Protein AF-A0A9W7YM57-F1 (afdb_monomer)

Mean predicted aligned error: 3.08 Å

Sequence (73 aa):
MADAALEMIRKPASFTGNLCIDEVVLREAGVRDFAKYALTKGIKDEDMELDGFLGEADHARVHMLRAQHKARL

Solvent-accessible surface area (backbone atoms only — not comparable to full-atom values): 4819 Å² total; per-residue (Å²): 98,71,70,29,52,55,56,57,70,71,47,60,88,84,77,64,96,73,90,80,51,42,69,55,54,32,43,75,73,63,56,76,82,60,56,83,76,45,91,54,85,87,57,49,78,88,77,54,82,76,69,92,85,62,51,72,71,53,52,51,50,49,54,51,53,54,52,58,57,60,77,75,111

pLDDT: mean 93.42, std 7.61, range [54.5, 98.5]

Radius of gyration: 12.85 Å; Cα contacts (8 Å, |Δi|>4): 31; chains: 1; bounding box: 32×27×34 Å

Structure (mmCIF, N/CA/C/O backbone):
data_AF-A0A9W7YM57-F1
#
_entry.id   AF-A0A9W7YM57-F1
#
loop_
_atom_site.group_PDB
_atom_site.id
_atom_site.type_symbol
_atom_site.label_atom_id
_atom_site.label_alt_id
_atom_site.label_comp_id
_atom_site.label_asym_id
_atom_site.label_entity_id
_atom_site.label_seq_id
_atom_site.pdbx_PDB_ins_code
_atom_site.Cartn_x
_atom_site.Cartn_y
_atom_site.Cartn_z
_atom_site.occupancy
_atom_site.B_iso_or_equiv
_atom_site.auth_seq_id
_atom_site.auth_comp_id
_atom_site.auth_asym_id
_atom_site.auth_atom_id
_atom_site.pdbx_PDB_model_num
ATOM 1 N N . MET A 1 1 ? 1.185 -5.304 4.756 1.00 93.00 1 MET A N 1
ATOM 2 C CA . MET A 1 1 ? 2.403 -5.877 4.128 1.00 93.00 1 MET A CA 1
ATOM 3 C C . MET A 1 1 ? 2.264 -7.298 3.553 1.00 93.00 1 MET A C 1
ATOM 5 O O . MET A 1 1 ? 2.345 -7.409 2.339 1.00 93.00 1 MET A O 1
ATOM 9 N N . ALA A 1 2 ? 2.075 -8.381 4.329 1.00 98.25 2 ALA A N 1
ATOM 10 C CA . ALA A 1 2 ? 2.157 -9.762 3.791 1.00 98.25 2 ALA A CA 1
ATOM 11 C C . ALA A 1 2 ? 1.204 -10.053 2.609 1.00 98.25 2 ALA A C 1
ATOM 13 O O . ALA A 1 2 ? 1.639 -10.558 1.575 1.00 98.25 2 ALA A O 1
ATOM 14 N N . ASP A 1 3 ? -0.065 -9.657 2.722 1.00 98.25 3 ASP A N 1
ATOM 15 C CA . ASP A 1 3 ? -1.047 -9.831 1.643 1.00 98.25 3 ASP A CA 1
ATOM 16 C C . ASP A 1 3 ? -0.645 -9.077 0.368 1.00 98.25 3 ASP A C 1
ATOM 18 O O . ASP A 1 3 ? -0.807 -9.593 -0.734 1.00 98.25 3 ASP A O 1
ATOM 22 N N . ALA A 1 4 ? -0.061 -7.882 0.499 1.00 98.50 4 ALA A N 1
ATOM 23 C CA . ALA A 1 4 ? 0.412 -7.120 -0.654 1.00 98.50 4 ALA A CA 1
ATOM 24 C C . ALA A 1 4 ? 1.577 -7.830 -1.354 1.00 98.50 4 ALA A C 1
ATOM 26 O O . ALA A 1 4 ? 1.632 -7.859 -2.580 1.00 98.50 4 ALA A O 1
ATOM 27 N N . ALA A 1 5 ? 2.487 -8.447 -0.592 1.00 98.44 5 ALA A N 1
ATOM 28 C CA . ALA A 1 5 ? 3.565 -9.256 -1.156 1.00 98.44 5 ALA A CA 1
ATOM 29 C C . ALA A 1 5 ? 3.027 -10.463 -1.930 1.00 98.44 5 ALA A C 1
ATOM 31 O O . ALA A 1 5 ? 3.480 -10.727 -3.043 1.00 98.44 5 ALA A O 1
ATOM 32 N N . LEU A 1 6 ? 2.019 -11.150 -1.387 1.00 98.31 6 LEU A N 1
ATOM 33 C CA . LEU A 1 6 ? 1.357 -12.247 -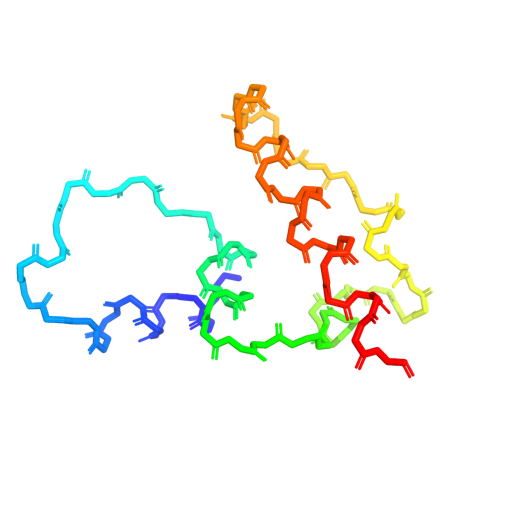2.087 1.00 98.31 6 LEU A CA 1
ATOM 34 C C . LEU A 1 6 ? 0.699 -11.774 -3.393 1.00 98.31 6 LEU A C 1
ATOM 36 O O . LEU A 1 6 ? 0.845 -12.435 -4.421 1.00 98.31 6 LEU A O 1
ATOM 40 N N . GLU A 1 7 ? 0.033 -10.618 -3.379 1.00 98.31 7 GLU A N 1
ATOM 41 C CA . GLU A 1 7 ? -0.540 -10.017 -4.588 1.00 98.31 7 GLU A CA 1
ATOM 42 C C . GLU A 1 7 ? 0.529 -9.635 -5.620 1.00 98.31 7 GLU A C 1
ATOM 44 O O . GLU A 1 7 ? 0.327 -9.841 -6.815 1.00 98.31 7 GLU A O 1
ATOM 49 N N . MET A 1 8 ? 1.698 -9.149 -5.192 1.00 98.19 8 MET A N 1
ATOM 50 C CA . MET A 1 8 ? 2.820 -8.876 -6.098 1.00 98.19 8 MET A CA 1
ATOM 51 C C . MET A 1 8 ? 3.386 -10.154 -6.726 1.00 98.19 8 MET A C 1
ATOM 53 O O . MET A 1 8 ? 3.652 -10.165 -7.923 1.00 98.19 8 MET A O 1
ATOM 57 N N . ILE A 1 9 ? 3.512 -11.243 -5.963 1.00 97.81 9 ILE A N 1
ATOM 58 C CA . ILE A 1 9 ? 4.012 -12.537 -6.465 1.00 97.81 9 ILE A CA 1
ATOM 59 C C . ILE A 1 9 ? 3.078 -13.136 -7.531 1.00 97.81 9 ILE A C 1
ATOM 61 O O . ILE A 1 9 ? 3.533 -13.855 -8.417 1.00 97.81 9 ILE A O 1
ATOM 65 N N . ARG A 1 10 ? 1.775 -12.837 -7.472 1.00 97.44 10 ARG A N 1
ATOM 66 C CA . ARG A 1 10 ? 0.777 -13.295 -8.456 1.00 97.44 10 ARG A CA 1
ATOM 67 C C . ARG A 1 10 ? 0.790 -12.504 -9.765 1.00 97.44 10 ARG A C 1
ATOM 69 O O . ARG A 1 10 ? 0.166 -12.937 -10.734 1.00 97.44 10 ARG A O 1
ATOM 76 N N . LYS A 1 11 ? 1.450 -11.343 -9.812 1.00 97.25 11 LYS A N 1
ATOM 77 C CA . LYS A 1 11 ? 1.571 -10.540 -11.036 1.00 97.25 11 LYS A CA 1
ATOM 78 C C . LYS A 1 11 ? 2.513 -11.231 -12.039 1.00 97.25 11 LYS A C 1
ATOM 80 O O . LYS A 1 11 ? 3.366 -12.022 -11.640 1.00 97.25 11 LYS A O 1
ATOM 85 N N . PRO A 1 12 ? 2.371 -10.967 -13.353 1.00 98.19 12 PRO A N 1
ATOM 86 C CA . PRO A 1 12 ? 3.262 -11.550 -14.356 1.00 98.19 12 PRO A CA 1
ATOM 87 C C . PRO A 1 12 ? 4.718 -11.134 -14.111 1.00 98.19 12 PRO A C 1
ATOM 89 O O . PRO A 1 12 ? 4.969 -10.049 -13.597 1.00 98.19 12 PRO A O 1
ATOM 92 N N . ALA A 1 13 ? 5.682 -11.941 -14.563 1.00 97.38 13 ALA A N 1
ATOM 93 C CA . ALA A 1 13 ? 7.117 -11.654 -14.411 1.00 97.38 13 ALA A CA 1
ATOM 94 C C . ALA A 1 13 ? 7.566 -10.315 -15.039 1.00 97.38 13 ALA A C 1
ATOM 96 O O . ALA A 1 13 ? 8.606 -9.774 -14.673 1.00 97.38 13 ALA A O 1
ATOM 97 N N . SER A 1 14 ? 6.776 -9.759 -15.963 1.00 98.12 14 SER A N 1
ATOM 98 C CA . SER A 1 14 ? 6.977 -8.416 -16.519 1.00 98.12 14 SER A CA 1
ATOM 99 C C . SER A 1 14 ? 6.709 -7.287 -15.514 1.00 98.12 14 SER A C 1
ATOM 101 O O . SER A 1 14 ? 7.057 -6.140 -15.780 1.00 98.12 14 SER A O 1
ATOM 103 N N . PHE A 1 15 ? 6.085 -7.576 -14.369 1.00 97.69 15 PHE A N 1
ATOM 104 C CA . PHE A 1 15 ? 5.873 -6.630 -13.279 1.00 97.69 15 PHE A CA 1
ATOM 105 C C . PHE A 1 15 ? 7.157 -6.488 -12.451 1.00 97.69 15 PHE A C 1
ATOM 107 O O . PHE A 1 15 ? 7.318 -7.082 -11.390 1.00 97.69 15 PHE A O 1
ATOM 114 N N . THR A 1 16 ? 8.095 -5.697 -12.962 1.00 97.69 16 THR A N 1
ATOM 115 C CA . THR A 1 16 ? 9.406 -5.452 -12.348 1.00 97.69 16 THR A CA 1
ATOM 116 C C . THR A 1 16 ? 9.750 -3.961 -12.367 1.00 97.69 16 THR A C 1
ATOM 118 O O . THR A 1 16 ? 9.160 -3.204 -13.135 1.00 97.69 16 THR A O 1
ATOM 121 N N . GLY A 1 17 ? 10.673 -3.528 -11.500 1.00 97.38 17 GLY A N 1
ATOM 122 C CA . GLY A 1 17 ? 11.104 -2.126 -11.391 1.00 97.38 17 GLY A CA 1
ATOM 123 C C . GLY A 1 17 ? 10.111 -1.190 -10.688 1.00 97.38 17 GLY A C 1
ATOM 124 O O . GLY A 1 17 ? 10.211 0.023 -10.841 1.00 97.38 17 GLY A O 1
ATOM 125 N N . ASN A 1 18 ? 9.153 -1.736 -9.932 1.00 96.06 18 ASN A N 1
ATOM 126 C CA . ASN A 1 18 ? 8.113 -0.957 -9.255 1.00 96.06 18 ASN A CA 1
ATOM 127 C C . ASN A 1 18 ? 8.459 -0.693 -7.783 1.00 96.06 18 ASN A C 1
ATOM 129 O O . ASN A 1 18 ? 8.836 -1.616 -7.061 1.00 96.06 18 ASN A O 1
ATOM 133 N N . LE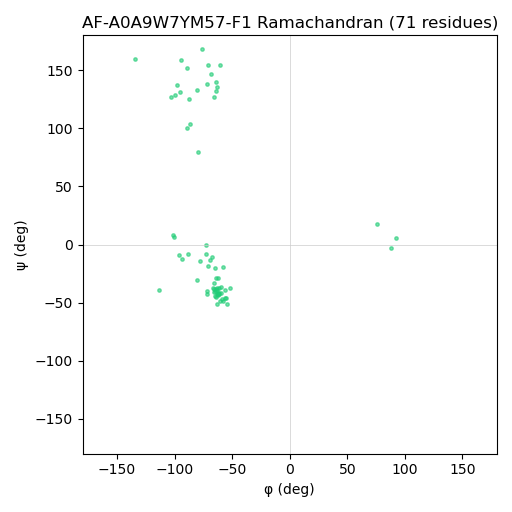U A 1 19 ? 8.217 0.535 -7.317 1.00 95.25 19 LEU A N 1
ATOM 134 C CA . LEU A 1 19 ? 8.125 0.865 -5.893 1.00 95.25 19 LEU A CA 1
ATOM 135 C C . LEU A 1 19 ? 6.668 0.690 -5.456 1.00 95.25 19 LEU A C 1
ATOM 137 O O . LEU A 1 19 ? 5.807 1.511 -5.767 1.00 95.25 19 LEU A O 1
ATOM 141 N N . CYS A 1 20 ? 6.371 -0.435 -4.814 1.00 96.81 20 CYS A N 1
ATOM 142 C CA . CYS A 1 20 ? 5.005 -0.791 -4.445 1.00 96.81 20 CYS A CA 1
ATOM 143 C C . CYS A 1 20 ? 4.692 -0.369 -3.008 1.00 96.81 20 CYS A C 1
ATOM 145 O O . CYS A 1 20 ? 5.427 -0.716 -2.088 1.00 96.81 20 CYS A O 1
ATOM 147 N N . ILE A 1 21 ? 3.557 0.304 -2.823 1.00 97.56 21 ILE A N 1
ATOM 148 C CA . ILE A 1 21 ? 2.996 0.643 -1.510 1.00 97.56 21 ILE A CA 1
ATOM 149 C C . ILE A 1 21 ? 1.907 -0.375 -1.201 1.00 97.56 21 ILE A C 1
ATOM 151 O O . ILE A 1 21 ? 1.029 -0.616 -2.032 1.00 97.56 21 ILE A O 1
ATOM 155 N N . ASP A 1 22 ? 1.957 -0.994 -0.027 1.00 97.75 22 ASP A N 1
ATOM 156 C CA . ASP A 1 22 ? 1.103 -2.137 0.290 1.00 97.75 22 ASP A CA 1
ATOM 157 C C . ASP A 1 22 ? -0.393 -1.793 0.267 1.00 97.75 22 ASP A C 1
ATOM 159 O O . ASP A 1 22 ? -1.180 -2.526 -0.335 1.00 97.75 22 ASP A O 1
ATOM 163 N N . GLU A 1 23 ? -0.783 -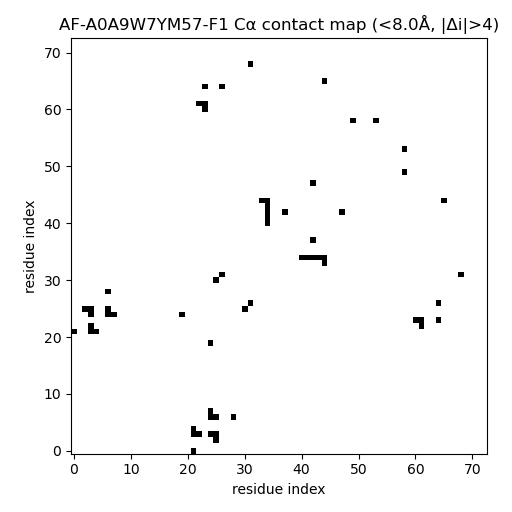0.649 0.828 1.00 97.38 23 GLU A N 1
ATOM 164 C CA . GLU A 1 23 ? -2.159 -0.157 0.778 1.00 97.38 23 GLU A CA 1
ATOM 165 C C . GLU A 1 23 ? -2.632 0.098 -0.659 1.00 97.38 23 GLU A C 1
ATOM 167 O O . GLU A 1 23 ? -3.748 -0.280 -1.016 1.00 97.38 23 GLU A O 1
ATOM 172 N N . VAL A 1 24 ? -1.779 0.672 -1.510 1.00 97.19 24 VAL A N 1
ATOM 173 C CA . VAL A 1 24 ? -2.100 0.918 -2.923 1.00 97.19 24 VAL A CA 1
ATOM 174 C C . VAL A 1 24 ? -2.323 -0.401 -3.660 1.00 97.19 24 VAL A C 1
ATOM 176 O O . VAL A 1 24 ? -3.366 -0.576 -4.288 1.00 97.19 24 VAL A O 1
ATOM 179 N N . VAL A 1 25 ? -1.385 -1.348 -3.538 1.00 97.88 25 VAL A N 1
ATOM 180 C CA . VAL A 1 25 ? -1.467 -2.670 -4.183 1.00 97.88 25 VAL A CA 1
ATOM 181 C C . VAL A 1 25 ? -2.764 -3.380 -3.805 1.00 97.88 25 VAL A C 1
ATOM 183 O O . VAL A 1 25 ? -3.462 -3.907 -4.671 1.00 97.88 25 VAL A O 1
ATOM 186 N N . LEU A 1 26 ? -3.109 -3.379 -2.518 1.00 97.88 26 LEU A N 1
ATOM 187 C CA . LEU A 1 26 ? -4.291 -4.071 -2.013 1.00 97.88 26 LEU A CA 1
ATOM 188 C C . LEU A 1 26 ? -5.595 -3.371 -2.412 1.00 97.88 26 LEU A C 1
ATOM 190 O O . LEU A 1 26 ? -6.554 -4.052 -2.783 1.00 97.88 26 LEU A O 1
ATOM 194 N N . ARG A 1 27 ? -5.652 -2.033 -2.393 1.00 96.31 27 ARG A N 1
ATOM 195 C CA . ARG A 1 27 ? -6.839 -1.295 -2.859 1.00 96.31 27 ARG A CA 1
ATOM 196 C C . ARG A 1 27 ? -7.080 -1.498 -4.352 1.00 96.31 27 ARG A C 1
ATOM 198 O O . ARG A 1 27 ? -8.221 -1.725 -4.745 1.00 96.31 27 ARG A O 1
ATOM 205 N N . GLU A 1 28 ? -6.028 -1.507 -5.167 1.00 95.25 28 GLU A N 1
ATOM 206 C CA . GLU A 1 28 ? -6.118 -1.813 -6.603 1.00 95.25 28 GLU A CA 1
ATOM 207 C C . GLU A 1 28 ? -6.541 -3.262 -6.874 1.00 95.25 28 GLU A C 1
ATOM 209 O O . GLU A 1 28 ? -7.287 -3.515 -7.817 1.00 95.25 28 GLU A O 1
ATOM 214 N N . ALA A 1 29 ? -6.145 -4.201 -6.010 1.00 95.69 29 ALA A N 1
ATOM 215 C CA . ALA A 1 29 ? -6.638 -5.581 -6.019 1.00 95.69 29 ALA A CA 1
ATOM 216 C C . ALA A 1 29 ? -8.090 -5.717 -5.505 1.00 95.69 29 ALA A C 1
ATOM 218 O O . ALA A 1 29 ? -8.645 -6.814 -5.470 1.00 95.69 29 ALA A O 1
ATOM 219 N N . GLY A 1 30 ? -8.732 -4.610 -5.115 1.00 94.88 30 GLY A N 1
ATOM 220 C CA . GLY A 1 30 ? -10.134 -4.562 -4.709 1.00 94.88 30 GLY A CA 1
ATOM 221 C C . GLY A 1 30 ? -10.381 -4.732 -3.211 1.00 94.88 30 GLY A C 1
ATOM 222 O O . GLY A 1 30 ? -11.544 -4.760 -2.800 1.00 94.88 30 GLY A O 1
ATOM 223 N N . VAL A 1 31 ? -9.340 -4.800 -2.375 1.00 95.44 31 VAL A N 1
ATOM 224 C CA . VAL A 1 31 ? -9.495 -4.808 -0.914 1.00 95.44 31 VAL A CA 1
ATOM 225 C C . VAL A 1 31 ? -10.055 -3.458 -0.460 1.00 95.44 31 VAL A C 1
ATOM 227 O O . VAL A 1 31 ? -9.541 -2.395 -0.811 1.00 95.44 31 VAL A O 1
ATOM 230 N N . ARG A 1 32 ? -11.151 -3.487 0.306 1.00 91.62 32 ARG A N 1
ATOM 231 C CA . ARG A 1 32 ? -11.844 -2.274 0.783 1.00 91.62 32 ARG A CA 1
ATOM 232 C C . ARG A 1 32 ? -11.770 -2.096 2.291 1.00 91.62 32 ARG A C 1
ATOM 234 O O . ARG A 1 32 ? -11.604 -0.972 2.748 1.00 91.62 32 ARG A O 1
ATOM 241 N N . ASP A 1 33 ? -11.879 -3.194 3.034 1.00 92.75 33 ASP A N 1
ATOM 242 C CA . ASP A 1 33 ? -11.796 -3.189 4.491 1.00 92.75 33 ASP A CA 1
ATOM 243 C C . ASP A 1 33 ? -10.337 -3.306 4.945 1.00 92.75 33 ASP A C 1
ATOM 245 O O . ASP A 1 33 ? -9.737 -4.385 4.885 1.00 92.75 33 ASP A O 1
ATOM 249 N N . PHE A 1 34 ? -9.778 -2.174 5.375 1.00 94.69 34 PHE A N 1
ATOM 250 C CA . PHE A 1 34 ? -8.443 -2.080 5.964 1.00 94.69 34 PHE A CA 1
ATOM 251 C C . PHE A 1 34 ? -8.454 -2.102 7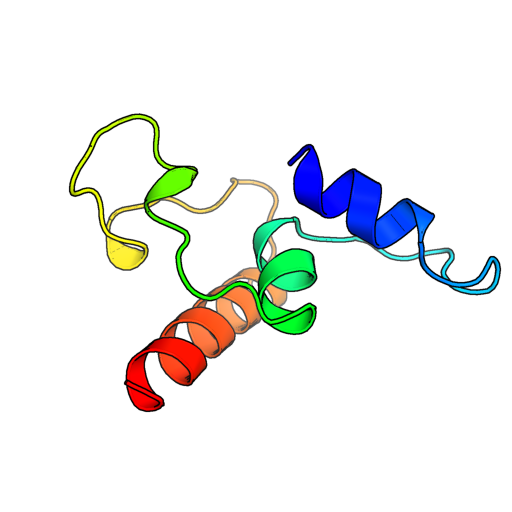.495 1.00 94.69 34 PHE A C 1
ATOM 253 O O . PHE A 1 34 ? -7.396 -2.288 8.096 1.00 94.69 34 PHE A O 1
ATOM 260 N N . ALA A 1 35 ? -9.626 -2.025 8.138 1.00 93.50 35 ALA A N 1
ATOM 261 C CA . ALA A 1 35 ? -9.726 -2.057 9.595 1.00 93.50 35 ALA A CA 1
ATOM 262 C C . ALA A 1 35 ? -9.200 -3.382 10.170 1.00 93.50 35 ALA A C 1
ATOM 264 O O . ALA A 1 35 ? -8.655 -3.409 11.270 1.00 93.50 35 ALA A O 1
ATOM 265 N N . LYS A 1 36 ? -9.284 -4.477 9.402 1.00 92.88 36 LYS A N 1
ATOM 266 C CA . LYS A 1 36 ? -8.715 -5.787 9.764 1.00 92.88 36 LYS A CA 1
ATOM 267 C C . LYS A 1 36 ? -7.183 -5.813 9.866 1.00 92.88 36 LYS A C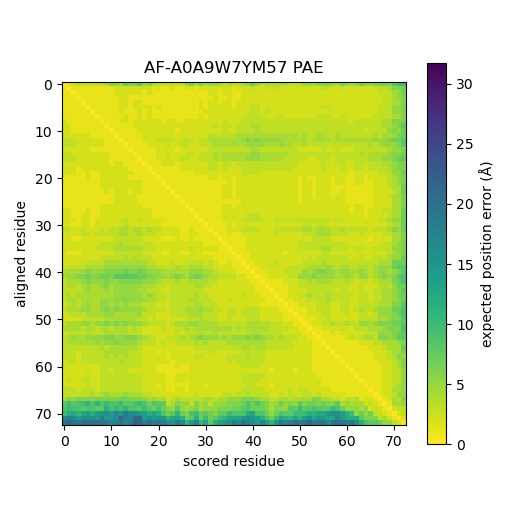 1
ATOM 269 O O . LYS A 1 36 ? -6.645 -6.741 10.462 1.00 92.88 36 LYS A O 1
ATOM 274 N N . TYR A 1 37 ? -6.489 -4.851 9.255 1.00 95.25 37 TYR A N 1
ATOM 275 C CA . TYR A 1 37 ? -5.031 -4.730 9.339 1.00 95.25 37 TYR A CA 1
ATOM 276 C C . TYR A 1 37 ? -4.587 -3.794 10.470 1.00 95.25 37 TYR A C 1
ATOM 278 O O . TYR A 1 37 ? -3.404 -3.774 10.803 1.00 95.25 37 TYR A O 1
ATOM 286 N N . ALA A 1 38 ? -5.506 -3.024 11.062 1.00 95.19 38 ALA A N 1
ATOM 287 C CA . ALA A 1 38 ? -5.192 -2.136 12.170 1.00 95.19 38 ALA A CA 1
ATOM 288 C C . ALA A 1 38 ? -4.921 -2.939 13.450 1.00 95.19 38 ALA A C 1
ATOM 290 O O . ALA A 1 38 ? -5.647 -3.876 13.783 1.00 95.19 38 ALA A O 1
ATOM 291 N N . LEU A 1 39 ? -3.893 -2.532 14.201 1.00 95.06 39 LEU A N 1
ATOM 292 C CA . LEU A 1 39 ? -3.572 -3.134 15.498 1.00 95.06 39 LEU A CA 1
ATOM 293 C C . LEU A 1 39 ? -4.702 -2.914 16.515 1.00 95.06 39 LEU A C 1
ATOM 295 O O . LEU A 1 39 ? -5.069 -3.822 17.260 1.00 95.06 39 LEU A O 1
ATOM 299 N N . THR A 1 40 ? -5.255 -1.701 16.537 1.00 95.12 40 THR A N 1
ATOM 300 C CA . THR A 1 40 ? -6.312 -1.301 17.467 1.00 95.12 40 THR A CA 1
ATOM 301 C C . THR A 1 40 ? -7.655 -1.287 16.748 1.00 95.12 40 THR A C 1
ATOM 303 O O . THR A 1 40 ? -7.828 -0.633 15.719 1.00 95.12 40 THR A O 1
ATOM 306 N N . LYS A 1 41 ? -8.640 -1.994 17.309 1.00 92.81 41 LYS A N 1
ATOM 307 C CA . LYS A 1 41 ? -9.994 -2.062 16.749 1.00 92.81 41 LYS A CA 1
ATOM 308 C C . LYS A 1 41 ? -10.658 -0.681 16.743 1.00 92.81 41 LYS A C 1
ATOM 310 O O . LYS A 1 41 ? -10.649 0.014 17.753 1.00 92.81 41 LYS A O 1
ATOM 315 N N . GLY A 1 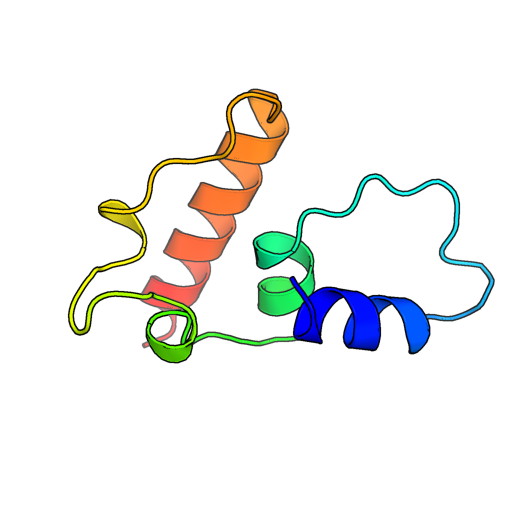42 ? -11.312 -0.341 15.634 1.00 90.69 42 GLY A N 1
ATOM 316 C CA . GLY A 1 42 ? -12.084 0.900 15.492 1.00 90.69 42 GLY A CA 1
ATOM 317 C C . GLY A 1 42 ? -11.277 2.104 15.006 1.00 90.69 42 GLY A C 1
ATOM 318 O O . GLY A 1 42 ? -11.878 3.147 14.760 1.00 90.69 42 GLY A O 1
ATOM 319 N N . ILE A 1 43 ? -9.962 1.952 14.820 1.00 93.12 43 ILE A N 1
ATOM 320 C CA . ILE A 1 43 ? -9.134 2.937 14.121 1.00 93.12 43 ILE A CA 1
ATOM 321 C C . ILE A 1 43 ? -9.591 3.036 12.667 1.00 93.12 43 ILE A C 1
ATOM 323 O O . ILE A 1 43 ? -9.793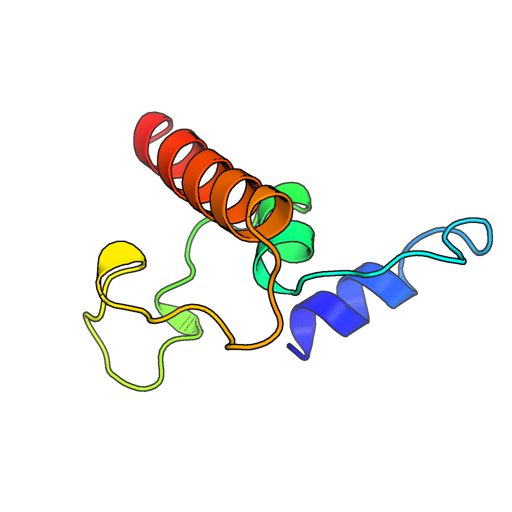 2.015 12.001 1.00 93.12 43 ILE A O 1
ATOM 327 N N . LYS A 1 44 ? -9.778 4.264 12.186 1.00 91.38 44 LYS A N 1
ATOM 328 C CA . LYS A 1 44 ? -10.144 4.536 10.798 1.00 91.38 44 LYS A CA 1
ATOM 329 C C . LYS A 1 44 ? -8.892 4.824 9.983 1.00 91.38 44 LYS A C 1
ATOM 331 O O . LYS A 1 44 ? -7.887 5.283 10.509 1.00 91.38 44 LYS A O 1
ATOM 336 N N . ASP A 1 45 ? -8.995 4.653 8.668 1.00 91.81 45 ASP A N 1
ATOM 337 C CA . ASP A 1 45 ? -7.908 4.966 7.734 1.00 91.81 45 ASP A CA 1
ATOM 338 C C . ASP A 1 45 ? -7.355 6.391 7.921 1.00 91.81 45 ASP A C 1
ATOM 340 O O . ASP A 1 45 ? -6.161 6.622 7.805 1.00 91.81 45 ASP A O 1
ATOM 344 N N . GLU A 1 46 ? -8.224 7.357 8.209 1.00 91.38 46 GLU A N 1
ATOM 345 C CA . GLU A 1 46 ? -7.882 8.772 8.424 1.00 91.38 46 GLU A CA 1
ATOM 346 C C . GLU A 1 46 ? -7.133 9.054 9.734 1.00 91.38 46 GLU A C 1
ATOM 348 O O . GLU A 1 46 ? -6.460 10.075 9.823 1.00 91.38 46 GLU A O 1
ATOM 353 N N . ASP A 1 47 ? -7.190 8.135 10.700 1.00 92.31 47 ASP A N 1
ATOM 354 C CA . ASP A 1 47 ? -6.446 8.225 11.961 1.00 92.31 47 ASP A CA 1
ATOM 355 C C . ASP A 1 47 ? -5.038 7.598 11.844 1.00 92.31 47 ASP A C 1
ATOM 357 O O . ASP A 1 47 ? -4.236 7.692 12.771 1.00 92.31 47 ASP A O 1
ATOM 361 N N . MET A 1 48 ? -4.739 6.921 10.726 1.00 92.38 48 MET A N 1
ATOM 362 C CA . MET A 1 48 ? -3.457 6.257 10.486 1.00 92.38 48 MET A CA 1
ATOM 363 C C . MET A 1 48 ? -2.451 7.219 9.856 1.00 92.38 48 MET A C 1
ATOM 365 O O . MET A 1 48 ? -2.691 7.765 8.774 1.00 92.38 48 MET A 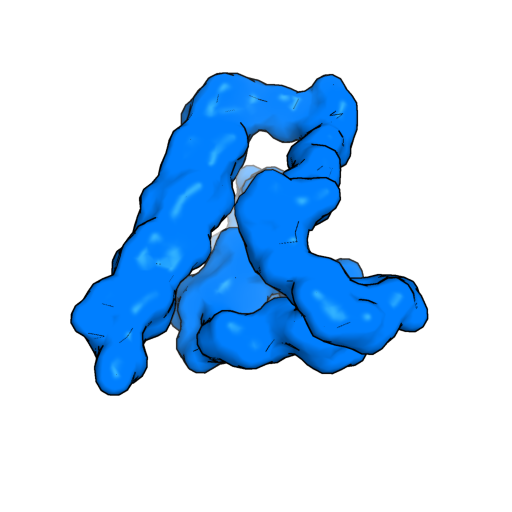O 1
ATOM 369 N N . GLU A 1 49 ? -1.291 7.348 10.492 1.00 91.44 49 GLU A N 1
ATOM 370 C CA . GLU A 1 49 ? -0.141 8.052 9.930 1.00 91.44 49 GLU A CA 1
ATOM 371 C C . GLU A 1 49 ? 0.444 7.289 8.732 1.00 91.44 49 GLU A C 1
ATOM 373 O O . GLU A 1 49 ? 0.406 6.056 8.665 1.00 91.44 49 GLU A O 1
ATOM 378 N N . LEU A 1 50 ? 0.965 8.043 7.764 1.00 93.44 50 LEU A N 1
ATOM 379 C CA . LEU A 1 50 ? 1.655 7.496 6.600 1.00 93.44 50 LEU A CA 1
ATOM 380 C C . LEU A 1 50 ? 3.146 7.331 6.910 1.00 93.44 50 LEU A C 1
ATOM 382 O O . LEU A 1 50 ? 3.698 8.042 7.747 1.00 93.44 50 LEU A O 1
ATOM 386 N N . ASP A 1 51 ? 3.784 6.368 6.246 1.00 95.19 51 ASP A N 1
ATOM 387 C CA . ASP A 1 51 ? 5.203 6.080 6.457 1.00 95.19 51 ASP A CA 1
ATOM 388 C C . ASP A 1 51 ? 6.079 7.273 6.030 1.00 95.19 51 ASP A C 1
ATOM 390 O O . ASP A 1 51 ? 5.833 7.915 5.008 1.00 95.19 51 ASP A O 1
ATOM 394 N N . GLY A 1 52 ? 7.125 7.560 6.808 1.00 95.62 52 GLY A N 1
ATOM 395 C CA . GLY A 1 52 ? 7.927 8.784 6.708 1.00 95.62 52 GLY A CA 1
ATOM 396 C C . GLY A 1 52 ? 8.760 8.907 5.431 1.00 95.62 52 GLY A C 1
ATOM 397 O O . GLY A 1 52 ? 9.299 9.977 5.154 1.00 95.62 52 GLY A O 1
ATOM 398 N N . PHE A 1 53 ? 8.871 7.834 4.647 1.00 95.38 53 PHE A N 1
ATOM 399 C CA . PHE A 1 53 ? 9.601 7.813 3.378 1.00 95.38 53 PHE A CA 1
ATOM 400 C C . PHE A 1 53 ? 8.701 7.918 2.141 1.00 95.38 53 PHE A C 1
ATOM 402 O O . PHE A 1 53 ? 9.195 7.790 1.019 1.00 95.38 53 PHE A O 1
ATOM 409 N N . LEU A 1 54 ? 7.398 8.151 2.312 1.00 94.75 54 LEU A N 1
ATOM 410 C CA . LEU A 1 54 ? 6.490 8.368 1.190 1.00 94.75 54 LEU A CA 1
ATOM 411 C C . LEU A 1 54 ? 6.580 9.810 0.677 1.00 94.75 54 LEU A C 1
ATOM 413 O O . LEU A 1 54 ? 6.570 10.778 1.437 1.00 94.75 54 LEU A O 1
ATOM 417 N N . GLY A 1 55 ? 6.679 9.955 -0.645 1.00 93.31 55 GLY A N 1
ATOM 418 C CA . GLY A 1 55 ? 6.654 11.261 -1.297 1.00 93.31 55 GLY A CA 1
ATOM 419 C C . GLY A 1 55 ? 5.240 11.844 -1.373 1.00 93.31 55 GLY A C 1
ATOM 420 O O . GLY A 1 55 ? 4.242 11.150 -1.189 1.00 93.31 55 GLY A O 1
ATOM 421 N N . GLU A 1 56 ? 5.129 13.126 -1.727 1.00 94.69 56 GLU A N 1
ATOM 422 C CA . GLU A 1 56 ? 3.830 13.807 -1.876 1.00 94.69 56 GLU A CA 1
ATOM 423 C C . GLU A 1 56 ? 2.887 13.110 -2.871 1.00 94.69 56 GLU A C 1
ATOM 425 O O . GLU A 1 56 ? 1.688 12.991 -2.615 1.00 94.69 56 GLU A O 1
ATOM 430 N N . ALA A 1 57 ? 3.421 12.607 -3.988 1.00 94.44 57 ALA A N 1
ATOM 431 C CA . ALA A 1 57 ? 2.632 11.890 -4.989 1.00 94.44 57 ALA A CA 1
ATOM 432 C C . ALA A 1 57 ? 2.037 10.583 -4.433 1.00 94.44 57 ALA A C 1
ATOM 434 O O . ALA A 1 57 ? 0.887 10.243 -4.722 1.00 94.44 57 ALA A O 1
ATOM 435 N N . ASP A 1 58 ? 2.801 9.877 -3.601 1.00 95.62 58 ASP A N 1
ATOM 436 C CA . ASP A 1 58 ? 2.379 8.632 -2.968 1.00 95.62 58 ASP A CA 1
ATOM 437 C C . ASP A 1 58 ? 1.328 8.887 -1.886 1.00 95.62 58 ASP A C 1
ATOM 439 O O . ASP A 1 58 ? 0.295 8.212 -1.859 1.00 95.62 58 ASP A O 1
ATOM 443 N N . HIS A 1 59 ? 1.527 9.926 -1.067 1.00 94.25 59 HIS A N 1
ATOM 444 C CA . HIS A 1 59 ? 0.520 10.405 -0.121 1.00 94.25 59 HIS A CA 1
ATOM 445 C C . HIS A 1 59 ? -0.806 10.714 -0.829 1.00 94.25 59 HIS A C 1
ATOM 447 O O . HIS A 1 59 ? -1.862 10.204 -0.442 1.00 94.25 59 HIS A O 1
ATOM 453 N N . ALA A 1 60 ? -0.760 11.498 -1.912 1.00 95.06 60 ALA A N 1
ATOM 454 C CA . ALA A 1 60 ? -1.945 11.856 -2.687 1.00 95.06 60 ALA A CA 1
ATOM 455 C C . ALA A 1 60 ? -2.654 10.617 -3.254 1.00 95.06 60 ALA A C 1
ATOM 457 O O . ALA A 1 60 ? -3.883 10.519 -3.183 1.00 95.06 60 ALA A O 1
ATOM 458 N N . ARG A 1 61 ? -1.894 9.640 -3.766 1.00 95.69 61 ARG A N 1
ATOM 459 C CA . ARG A 1 61 ? -2.446 8.391 -4.307 1.00 95.69 61 ARG A CA 1
ATOM 460 C C . ARG A 1 61 ? -3.150 7.562 -3.235 1.00 95.69 61 ARG A C 1
ATOM 462 O O . ARG A 1 61 ? -4.262 7.092 -3.480 1.00 95.69 61 ARG A O 1
ATOM 469 N N . VAL A 1 62 ? -2.551 7.405 -2.053 1.00 95.56 62 VAL A N 1
ATOM 470 C CA . VAL A 1 62 ? -3.171 6.682 -0.930 1.00 95.56 62 VAL A CA 1
ATOM 471 C C . VAL A 1 62 ? -4.476 7.361 -0.508 1.00 95.56 62 VAL A C 1
ATOM 473 O O . VAL A 1 62 ? -5.518 6.704 -0.433 1.00 95.56 62 VAL A O 1
ATOM 476 N N . HIS A 1 63 ? -4.465 8.682 -0.309 1.00 94.69 63 HIS A N 1
ATOM 477 C CA . HIS A 1 63 ? -5.665 9.430 0.074 1.00 94.69 63 HIS A CA 1
ATOM 478 C C . HIS A 1 63 ? -6.774 9.359 -0.982 1.00 94.69 63 HIS A C 1
ATOM 480 O O . HIS A 1 63 ? -7.941 9.156 -0.634 1.00 94.69 63 HIS A O 1
ATOM 486 N N . MET A 1 64 ? -6.424 9.459 -2.267 1.00 95.25 64 MET A N 1
ATOM 487 C CA . MET A 1 64 ? -7.375 9.311 -3.369 1.00 95.25 64 MET A CA 1
ATOM 488 C C . MET A 1 64 ? -8.062 7.939 -3.336 1.00 95.25 64 MET A C 1
ATOM 490 O O . MET A 1 64 ? -9.288 7.863 -3.424 1.00 95.25 64 MET A O 1
ATOM 494 N N . LEU A 1 65 ? -7.299 6.855 -3.160 1.00 94.81 65 LEU A N 1
ATOM 495 C CA . LEU A 1 65 ? -7.847 5.496 -3.107 1.00 94.81 65 LEU A CA 1
ATOM 496 C C . LEU A 1 65 ? -8.720 5.264 -1.863 1.00 94.81 65 LEU A C 1
ATOM 498 O O . LEU A 1 65 ? -9.768 4.618 -1.964 1.00 94.81 65 LEU A O 1
ATOM 502 N N . ARG A 1 66 ? -8.347 5.830 -0.706 1.00 93.81 66 ARG A N 1
ATOM 503 C CA . ARG A 1 66 ? -9.190 5.837 0.507 1.00 93.81 66 ARG A CA 1
ATOM 504 C C . ARG A 1 66 ? -10.543 6.503 0.233 1.00 93.81 66 ARG A C 1
ATOM 506 O O . ARG A 1 66 ? -11.588 5.923 0.533 1.00 93.81 66 ARG A O 1
ATOM 513 N N . ALA A 1 67 ? -10.541 7.684 -0.388 1.00 91.62 67 ALA A N 1
ATOM 514 C CA . ALA A 1 67 ? -11.761 8.427 -0.710 1.00 91.62 67 ALA A CA 1
ATOM 515 C C . ALA A 1 67 ? -12.645 7.695 -1.735 1.00 91.62 67 ALA A C 1
ATOM 517 O O . ALA A 1 67 ? -13.854 7.563 -1.536 1.00 91.62 67 ALA A O 1
ATOM 518 N N . GLN A 1 68 ? -12.045 7.156 -2.801 1.00 88.56 68 GLN A N 1
ATOM 519 C CA . GLN A 1 68 ? -12.764 6.438 -3.855 1.00 88.56 68 GLN A CA 1
ATOM 520 C C . GLN A 1 68 ? -13.514 5.211 -3.319 1.00 88.56 68 GLN A C 1
ATOM 522 O O . GLN A 1 68 ? -14.605 4.892 -3.793 1.00 88.56 68 GLN A O 1
ATOM 527 N N . HIS A 1 69 ? -12.939 4.510 -2.339 1.00 81.44 69 HIS A N 1
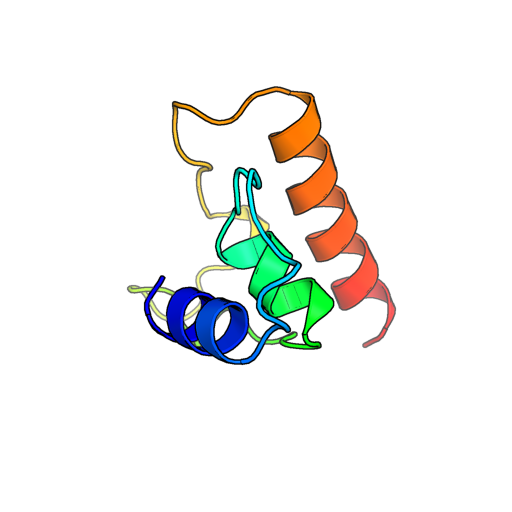ATOM 528 C CA . HIS A 1 69 ? -13.550 3.312 -1.768 1.00 81.44 69 HIS A CA 1
ATOM 529 C C . HIS A 1 69 ? -14.630 3.645 -0.731 1.00 81.44 69 HIS A C 1
ATOM 531 O O . HIS A 1 69 ? -15.618 2.914 -0.666 1.00 81.44 69 HIS A O 1
ATOM 537 N N . LYS A 1 70 ? -14.510 4.766 -0.001 1.00 79.19 70 LYS A N 1
ATOM 538 C CA . LYS A 1 70 ? -15.589 5.287 0.858 1.00 79.19 70 LYS A CA 1
ATOM 539 C C . LYS A 1 70 ? -16.832 5.685 0.047 1.00 79.19 70 LYS A C 1
ATOM 541 O O . LYS A 1 70 ? -17.936 5.403 0.478 1.00 79.19 70 LYS A O 1
ATOM 546 N N . ALA A 1 71 ? -16.666 6.278 -1.138 1.00 67.00 71 ALA A N 1
ATOM 547 C CA . ALA A 1 71 ? -17.781 6.744 -1.978 1.00 67.00 71 ALA A CA 1
ATOM 548 C C . ALA A 1 71 ? -18.591 5.627 -2.675 1.00 67.00 71 ALA A C 1
ATOM 550 O O . ALA A 1 71 ? -19.592 5.909 -3.328 1.00 67.00 71 ALA A O 1
ATOM 551 N N . ARG A 1 72 ? -18.137 4.369 -2.600 1.00 60.66 72 ARG A N 1
ATOM 552 C CA . ARG A 1 72 ? -18.788 3.196 -3.218 1.00 60.66 72 ARG A CA 1
ATOM 553 C C . ARG A 1 72 ? -19.586 2.342 -2.216 1.00 60.66 72 ARG A C 1
ATOM 555 O O . ARG A 1 72 ? -19.992 1.237 -2.582 1.00 60.66 72 ARG A O 1
ATOM 562 N N . LEU A 1 73 ? -19.745 2.818 -0.982 1.00 54.50 73 LEU A N 1
ATOM 563 C CA . LEU A 1 73 ? -20.539 2.231 0.105 1.00 54.50 73 LEU A CA 1
ATOM 564 C C . LEU A 1 73 ? -21.765 3.110 0.366 1.00 54.50 73 LEU A C 1
ATOM 566 O O . LEU A 1 73 ? -22.814 2.525 0.705 1.00 54.50 73 LEU A O 1
#

Foldseek 3Di:
DVVLVVLQVPDPPVPDPDDDDSLLSCLVVVDQDPQVVDPDHPDDPVNDDDDPPDDPVRVVSNVVSNVVSVVVD

Secondary structure (DSSP, 8-state):
-HHHHHHHHTS-TT--S----HHHHHHHTT----GGG-SSTT--GGGSPPPTT--HHHHHHHHHHHHHHHTT-